Protein AF-A0A2E4FN16-F1 (afdb_monomer)

Sequence (102 aa):
MRAGLRLDVFVDDADGAPVTDLRRGNFVVDQGGTLGRIIDAELVEWSLRLVILLEDSDRFAGYLAHLRNGLPRFVDGLPEGSEVELVFFAAVGPASLSGLVT

Radius of gyration: 23.98 Å; Cα contacts (8 Å, |Δi|>4): 80; chains: 1; bounding box: 40×46×72 Å

Structure (mmCIF, N/CA/C/O backbone):
data_AF-A0A2E4FN16-F1
#
_entry.id   AF-A0A2E4FN16-F1
#
loop_
_atom_site.group_PDB
_atom_site.id
_atom_site.type_symbol
_atom_site.label_atom_id
_atom_site.label_alt_id
_atom_site.label_comp_id
_atom_site.label_asym_id
_atom_site.label_entity_id
_atom_site.label_seq_id
_atom_site.pdbx_PDB_ins_code
_atom_site.Cartn_x
_atom_site.Cartn_y
_atom_site.Cartn_z
_atom_site.occupancy
_atom_site.B_iso_or_equiv
_atom_site.auth_seq_id
_atom_site.auth_comp_id
_atom_site.auth_asym_id
_atom_site.auth_atom_id
_atom_site.pdbx_PDB_model_num
ATOM 1 N N . MET A 1 1 ? -20.201 19.523 15.897 1.00 48.56 1 MET A N 1
ATOM 2 C CA . MET A 1 1 ? -19.442 18.412 15.276 1.00 48.56 1 MET A CA 1
ATOM 3 C C . MET A 1 1 ? -18.437 17.904 16.297 1.00 48.56 1 MET A C 1
ATOM 5 O O . MET A 1 1 ? -17.759 18.732 16.889 1.00 48.56 1 MET A O 1
ATOM 9 N N . ARG A 1 2 ? -18.371 16.596 16.575 1.00 57.22 2 ARG A N 1
ATOM 10 C CA . ARG A 1 2 ? -17.248 16.026 17.341 1.00 57.22 2 ARG A CA 1
ATOM 11 C C . ARG A 1 2 ? -16.151 15.687 16.336 1.00 57.22 2 ARG A C 1
ATOM 13 O O . ARG A 1 2 ? -16.430 14.949 15.398 1.00 57.22 2 ARG A O 1
ATOM 20 N N . ALA A 1 3 ? -14.961 16.255 16.502 1.00 71.81 3 ALA A N 1
ATOM 21 C CA . ALA A 1 3 ? -13.807 15.868 15.702 1.00 71.81 3 ALA A CA 1
ATOM 22 C C . ALA A 1 3 ? -13.429 14.421 16.056 1.00 71.81 3 ALA A C 1
ATOM 24 O O . ALA A 1 3 ? -13.296 14.090 17.235 1.00 71.81 3 ALA A O 1
ATOM 25 N N . GLY A 1 4 ? -13.337 13.558 15.048 1.00 79.19 4 GLY A N 1
ATOM 26 C CA . GLY A 1 4 ? -12.768 12.219 15.170 1.00 79.19 4 GLY A CA 1
ATOM 27 C C . GLY A 1 4 ? -11.319 12.234 14.695 1.00 79.19 4 GLY A C 1
ATOM 28 O O . GLY A 1 4 ? -10.969 13.026 13.822 1.00 79.19 4 GLY A O 1
ATOM 29 N N . LEU A 1 5 ? -10.486 11.374 15.272 1.00 87.12 5 LEU A N 1
ATOM 30 C CA . LEU A 1 5 ? -9.137 11.109 14.782 1.00 87.12 5 LEU A CA 1
ATOM 31 C C . LEU A 1 5 ? -9.199 9.892 13.853 1.00 87.12 5 LEU A C 1
ATOM 33 O O . LEU A 1 5 ? -9.753 8.867 14.247 1.00 87.12 5 LEU A O 1
ATOM 37 N N . ARG A 1 6 ? -8.643 10.007 12.643 1.00 89.44 6 ARG A N 1
ATOM 38 C CA . ARG A 1 6 ? -8.381 8.862 11.762 1.00 89.44 6 ARG A CA 1
ATOM 39 C C . ARG A 1 6 ? -6.938 8.420 11.980 1.00 89.44 6 ARG A C 1
ATOM 41 O O . ARG A 1 6 ? -6.045 9.264 11.994 1.00 89.44 6 ARG A O 1
ATOM 48 N N . LEU A 1 7 ? -6.742 7.125 12.192 1.00 89.81 7 LEU A N 1
ATOM 49 C CA . LEU A 1 7 ? -5.436 6.495 12.340 1.00 89.81 7 LEU A CA 1
ATOM 50 C C . LEU A 1 7 ? -5.357 5.370 11.317 1.00 89.81 7 LEU A C 1
ATOM 52 O O . LEU A 1 7 ? -6.227 4.502 11.320 1.00 89.81 7 LEU A O 1
ATOM 56 N N . ASP A 1 8 ? -4.324 5.391 10.485 1.00 90.69 8 ASP A N 1
ATOM 57 C CA . ASP A 1 8 ? -4.011 4.287 9.585 1.00 90.69 8 ASP A CA 1
ATOM 58 C C . ASP A 1 8 ? -2.913 3.443 10.244 1.00 90.69 8 ASP A C 1
ATOM 60 O O . ASP A 1 8 ? -1.934 3.977 10.776 1.00 90.69 8 ASP A O 1
ATOM 64 N N . VAL A 1 9 ? -3.107 2.126 10.272 1.00 91.00 9 VAL A N 1
ATOM 65 C CA . VAL A 1 9 ? -2.221 1.178 10.955 1.00 91.00 9 VAL A CA 1
ATOM 66 C C . VAL A 1 9 ? -1.867 0.035 10.016 1.00 91.00 9 VAL A C 1
ATOM 68 O O . VAL A 1 9 ? -2.722 -0.461 9.289 1.00 91.00 9 VAL A O 1
ATOM 71 N N . PHE A 1 10 ? -0.607 -0.386 10.058 1.00 91.88 10 PHE A N 1
ATOM 72 C CA . PHE A 1 10 ? -0.103 -1.554 9.342 1.00 91.88 10 PHE A CA 1
ATOM 73 C C . PHE A 1 10 ? 0.260 -2.611 10.378 1.00 91.88 10 PHE A C 1
ATOM 75 O O . PHE A 1 10 ? 0.924 -2.297 11.370 1.00 91.88 10 PHE A O 1
ATOM 82 N N . VAL A 1 11 ? -0.224 -3.834 10.181 1.00 94.06 11 VAL A N 1
ATOM 83 C CA . VAL A 1 11 ? -0.001 -4.952 11.097 1.00 94.06 11 VAL A CA 1
ATOM 84 C C . VAL A 1 11 ? 0.431 -6.148 10.274 1.00 94.06 11 VAL A C 1
ATOM 86 O O . VAL A 1 11 ? -0.312 -6.583 9.397 1.00 94.06 11 VAL A O 1
ATOM 89 N N . ASP A 1 12 ? 1.604 -6.675 10.594 1.00 96.06 12 ASP A N 1
ATOM 90 C CA . ASP A 1 12 ? 2.139 -7.891 9.998 1.00 96.06 12 ASP A CA 1
ATOM 91 C C . ASP A 1 12 ? 2.056 -9.042 11.009 1.00 96.06 12 ASP A C 1
ATOM 93 O O . ASP A 1 12 ? 2.111 -8.830 12.228 1.00 96.06 12 ASP A O 1
ATOM 97 N N . ASP A 1 13 ? 1.898 -10.264 10.509 1.00 96.25 13 ASP A N 1
ATOM 98 C CA . ASP A 1 13 ? 1.972 -11.478 11.310 1.00 96.25 13 ASP A CA 1
ATOM 99 C C . ASP A 1 13 ? 3.428 -11.873 11.631 1.00 96.25 13 ASP A C 1
ATOM 101 O O . ASP A 1 13 ? 4.386 -11.151 11.344 1.00 96.25 13 ASP A O 1
AT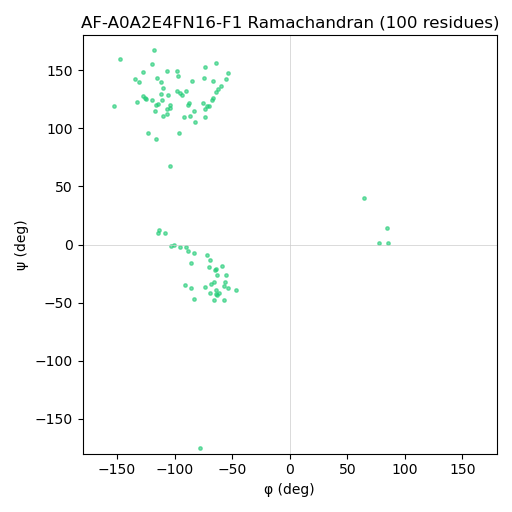OM 105 N N . ALA A 1 14 ? 3.607 -13.030 12.273 1.00 97.00 14 ALA A N 1
ATOM 106 C CA . ALA A 1 14 ? 4.927 -13.510 12.678 1.00 97.00 14 ALA A CA 1
ATOM 107 C C . ALA A 1 14 ? 5.865 -13.824 11.497 1.00 97.00 14 ALA A C 1
ATOM 109 O O . ALA A 1 14 ? 7.083 -13.817 11.682 1.00 97.00 14 ALA A O 1
ATOM 110 N N . ASP A 1 15 ? 5.313 -14.080 10.310 1.00 96.62 15 ASP A N 1
ATOM 111 C CA . ASP A 1 15 ? 6.054 -14.378 9.086 1.00 96.62 15 ASP A CA 1
ATOM 112 C C . ASP A 1 15 ? 6.260 -13.118 8.218 1.00 96.62 15 ASP A C 1
ATOM 114 O O . ASP A 1 15 ? 6.936 -13.169 7.187 1.00 96.62 15 ASP A O 1
ATOM 118 N N . GLY A 1 16 ? 5.724 -11.970 8.652 1.00 93.69 16 GLY A N 1
ATOM 119 C CA . GLY A 1 16 ? 5.801 -10.690 7.951 1.00 93.69 16 GLY A CA 1
ATOM 120 C C . GLY A 1 16 ? 4.721 -10.500 6.885 1.00 93.69 16 GLY A C 1
ATOM 121 O O . GLY A 1 16 ? 4.861 -9.615 6.041 1.00 93.69 16 GLY A O 1
ATOM 122 N N . ALA A 1 17 ? 3.671 -11.327 6.878 1.00 94.31 17 ALA A N 1
ATOM 123 C CA . ALA A 1 17 ? 2.541 -11.146 5.978 1.00 94.31 17 ALA A CA 1
ATOM 124 C C . ALA A 1 17 ? 1.525 -10.147 6.571 1.00 94.31 17 ALA A C 1
ATOM 126 O O . ALA A 1 17 ? 1.247 -10.206 7.771 1.00 94.31 17 ALA A O 1
ATOM 127 N N . PRO A 1 18 ? 0.924 -9.255 5.760 1.00 91.81 18 PRO A N 1
ATOM 128 C CA . PRO A 1 18 ? -0.072 -8.309 6.254 1.00 91.81 18 PRO A CA 1
ATOM 129 C C . PRO A 1 18 ? -1.312 -9.010 6.820 1.00 91.81 18 PRO A C 1
ATOM 131 O O . PRO A 1 18 ? -1.899 -9.879 6.172 1.00 91.81 18 PRO A O 1
ATOM 134 N N . VAL A 1 19 ? -1.768 -8.578 7.996 1.00 94.19 19 VAL A N 1
ATOM 135 C CA . VAL A 1 19 ? -3.016 -9.048 8.611 1.00 94.19 19 VAL A CA 1
ATOM 136 C C . VAL A 1 19 ? -4.185 -8.216 8.085 1.00 94.19 19 VAL A C 1
ATOM 138 O O . VAL A 1 19 ? -4.324 -7.038 8.413 1.00 94.19 19 VAL A O 1
ATOM 141 N N . THR A 1 20 ? -5.055 -8.827 7.279 1.00 92.56 20 THR A N 1
ATOM 142 C CA . THR A 1 20 ? -6.115 -8.114 6.539 1.00 92.56 20 THR A CA 1
ATOM 143 C C . THR A 1 20 ? -7.518 -8.255 7.134 1.00 92.56 20 THR A C 1
ATOM 145 O O . THR A 1 20 ? -8.470 -7.697 6.594 1.00 92.56 20 THR A O 1
ATOM 148 N N . ASP A 1 21 ? -7.688 -9.001 8.227 1.00 93.56 21 ASP A N 1
ATOM 149 C CA . ASP A 1 21 ? -8.997 -9.339 8.805 1.00 93.56 21 ASP A CA 1
ATOM 150 C C . ASP A 1 21 ? -9.257 -8.709 10.186 1.00 93.56 21 ASP A C 1
ATOM 152 O O . ASP A 1 21 ? -10.227 -9.066 10.868 1.00 93.56 21 ASP A O 1
ATOM 156 N N . LEU A 1 22 ? -8.423 -7.740 10.588 1.00 93.62 22 LEU A N 1
ATOM 157 C CA . LEU A 1 22 ? -8.589 -6.995 11.833 1.00 93.62 22 LEU A CA 1
ATOM 158 C C . LEU A 1 22 ? -9.927 -6.256 11.864 1.00 93.62 22 LEU A C 1
ATOM 160 O O . LEU A 1 22 ? -10.352 -5.599 10.918 1.00 93.62 22 LEU A O 1
ATOM 164 N N . ARG A 1 23 ? -10.584 -6.333 13.017 1.00 92.19 23 ARG A N 1
ATOM 165 C CA . ARG A 1 23 ? -11.868 -5.696 13.301 1.00 92.19 23 ARG A CA 1
ATOM 166 C C . ARG A 1 23 ? -11.707 -4.703 14.436 1.00 92.19 23 ARG A C 1
ATOM 168 O O . ARG A 1 23 ? -10.755 -4.748 15.209 1.00 92.19 23 ARG A O 1
ATOM 175 N N . ARG A 1 24 ? -12.723 -3.866 14.640 1.00 92.88 24 ARG A N 1
ATOM 176 C CA . ARG A 1 24 ? -12.768 -2.878 15.732 1.00 92.88 24 ARG A CA 1
ATOM 177 C C . ARG A 1 24 ? -12.364 -3.435 17.105 1.00 92.88 24 ARG A C 1
ATOM 179 O O . ARG A 1 24 ? -11.715 -2.742 17.877 1.00 92.88 24 ARG A O 1
ATOM 186 N N . GLY A 1 25 ? -12.771 -4.667 17.422 1.00 92.75 25 GLY A N 1
ATOM 187 C CA . GLY A 1 25 ? -12.478 -5.315 18.707 1.00 92.75 25 GLY A CA 1
ATOM 188 C C . GLY A 1 25 ? -11.008 -5.692 18.917 1.00 92.75 25 GLY A C 1
ATOM 189 O O . GLY A 1 25 ? -10.624 -5.983 20.043 1.00 92.75 25 GLY A O 1
ATOM 190 N N . ASN A 1 26 ? -10.193 -5.672 17.861 1.00 94.75 26 ASN A N 1
ATOM 191 C CA . ASN A 1 26 ? -8.761 -5.954 17.924 1.00 94.75 26 ASN A CA 1
ATOM 192 C C . ASN A 1 26 ? -7.929 -4.731 18.335 1.00 94.75 26 ASN A C 1
ATOM 194 O O . ASN A 1 26 ? -6.731 -4.863 18.565 1.00 94.75 26 ASN A O 1
ATOM 198 N N . PHE A 1 27 ? -8.550 -3.555 18.443 1.00 93.69 27 PHE A N 1
ATOM 199 C CA . PHE A 1 27 ? -7.863 -2.302 18.720 1.00 93.69 27 PHE A CA 1
ATOM 200 C C . PHE A 1 27 ? -8.276 -1.721 20.073 1.00 93.69 27 PHE A C 1
ATOM 202 O O . PHE A 1 27 ? -9.444 -1.746 20.467 1.00 93.69 27 PHE A O 1
ATOM 209 N N . VAL A 1 28 ? -7.304 -1.120 20.758 1.00 94.75 28 VAL A N 1
ATOM 210 C CA . VAL A 1 28 ? -7.510 -0.283 21.941 1.00 94.75 28 VAL A CA 1
ATOM 211 C C . VAL A 1 28 ? -6.797 1.036 21.687 1.00 94.75 28 VAL A C 1
ATOM 213 O O . VAL A 1 28 ? -5.620 1.049 21.338 1.00 94.75 28 VAL A O 1
ATOM 216 N N . VAL A 1 29 ? -7.511 2.148 21.853 1.00 92.31 29 VAL A N 1
ATOM 217 C CA . VAL A 1 29 ? -6.924 3.489 21.778 1.00 92.31 29 VAL A CA 1
ATOM 218 C C . VAL A 1 29 ? -6.850 4.035 23.193 1.00 92.31 29 VAL A C 1
ATOM 220 O O . VAL A 1 29 ? -7.884 4.234 23.822 1.00 92.31 29 VAL A O 1
ATOM 223 N N . ASP A 1 30 ? -5.642 4.287 23.682 1.00 94.31 30 ASP A N 1
ATOM 224 C CA . ASP A 1 30 ? -5.401 4.980 24.945 1.00 94.31 30 ASP A CA 1
ATOM 225 C C . ASP A 1 30 ? -4.789 6.355 24.649 1.00 94.31 30 ASP A C 1
ATOM 227 O O . ASP A 1 30 ? -3.775 6.469 23.959 1.00 94.31 30 ASP A O 1
ATOM 231 N N . GLN A 1 31 ? -5.434 7.408 25.149 1.00 88.94 31 GLN A N 1
ATOM 232 C CA . GLN A 1 31 ? -4.938 8.776 25.094 1.00 88.94 31 GLN A CA 1
ATOM 233 C C . GLN A 1 31 ? -4.694 9.281 26.516 1.00 88.94 31 GLN A C 1
ATOM 235 O O . GLN A 1 31 ? -5.586 9.840 27.157 1.00 88.94 31 GLN A O 1
ATOM 240 N N . GLY A 1 32 ? -3.474 9.080 27.018 1.00 92.88 32 GLY A N 1
ATOM 241 C CA . GLY A 1 32 ? -3.055 9.589 28.326 1.00 92.88 32 GLY A CA 1
ATOM 242 C C . GLY A 1 32 ? -3.823 8.977 29.504 1.00 92.88 32 GLY A C 1
ATOM 243 O O . GLY A 1 32 ? -4.199 9.694 30.427 1.00 92.88 32 GLY A O 1
ATOM 244 N N . GLY A 1 33 ? -4.097 7.673 29.457 1.00 94.19 33 GLY A N 1
ATOM 245 C CA . GLY A 1 33 ? -4.873 6.928 30.450 1.00 94.19 33 GLY A CA 1
ATOM 246 C C . GLY A 1 33 ? -6.386 6.971 30.220 1.00 94.19 33 GLY A C 1
ATOM 247 O O . GLY A 1 33 ? -7.144 6.405 31.007 1.00 94.19 33 GLY A O 1
ATOM 248 N N . THR A 1 34 ? -6.851 7.641 29.161 1.00 92.75 34 THR A N 1
ATOM 249 C CA . THR A 1 34 ? -8.269 7.680 28.785 1.00 92.75 34 THR A CA 1
ATOM 250 C C . THR A 1 34 ? -8.512 6.777 27.586 1.00 92.75 34 THR A C 1
ATOM 252 O O . THR A 1 34 ? -8.009 7.033 26.492 1.00 92.75 34 THR A O 1
ATOM 255 N N . LEU A 1 35 ? -9.342 5.748 27.771 1.00 93.25 35 LEU A N 1
ATOM 256 C CA . LEU A 1 35 ? -9.729 4.857 26.681 1.00 93.25 35 LEU A CA 1
ATOM 257 C C . LEU A 1 35 ? -10.644 5.575 25.684 1.00 93.25 35 LEU A C 1
ATOM 259 O O . LEU A 1 35 ? -11.749 6.021 26.007 1.00 93.25 35 LEU A O 1
ATOM 263 N N . GLY A 1 36 ? -10.172 5.662 24.446 1.00 89.62 36 GLY A N 1
ATOM 264 C CA . GLY A 1 36 ? -10.905 6.182 23.310 1.00 89.62 36 GLY A CA 1
ATOM 265 C C . GLY A 1 36 ? -11.963 5.198 22.819 1.00 89.62 36 GLY A C 1
ATOM 266 O O . GLY A 1 36 ? -11.765 3.983 22.777 1.00 89.62 36 GLY A O 1
ATOM 267 N N . ARG A 1 37 ? -13.107 5.735 22.387 1.00 90.94 37 ARG A N 1
ATOM 268 C CA . ARG A 1 37 ? -14.127 4.945 21.694 1.00 90.94 37 ARG A CA 1
ATOM 269 C C . ARG A 1 37 ? -13.764 4.830 20.220 1.00 90.94 37 ARG A C 1
ATOM 271 O O . ARG A 1 37 ? -13.847 5.819 19.495 1.00 90.94 37 ARG A O 1
ATOM 278 N N . ILE A 1 38 ? -13.477 3.615 19.772 1.00 93.38 38 ILE A N 1
ATOM 279 C CA 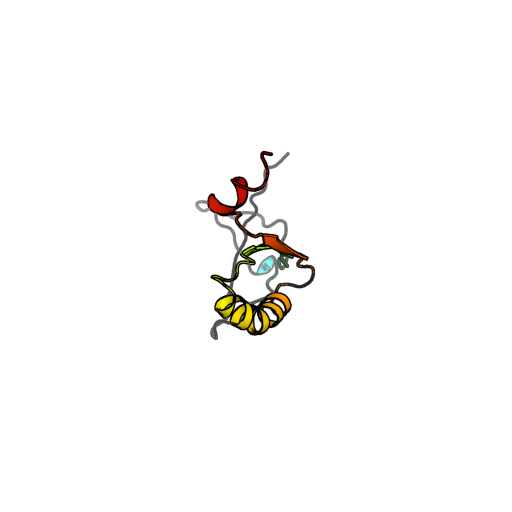. ILE A 1 38 ? -13.309 3.322 18.349 1.00 93.38 38 ILE A CA 1
ATOM 280 C C . ILE A 1 38 ? -14.689 3.296 17.700 1.00 93.38 38 ILE A C 1
ATOM 282 O O . ILE A 1 38 ? -15.581 2.571 18.146 1.00 93.38 38 ILE A O 1
ATOM 286 N N . ILE A 1 39 ? -14.889 4.150 16.701 1.00 91.94 39 ILE A N 1
ATOM 287 C CA . ILE A 1 39 ? -16.170 4.262 16.000 1.00 91.94 39 ILE A CA 1
ATOM 288 C C . ILE A 1 39 ? -16.248 3.192 14.918 1.00 91.94 39 ILE A C 1
ATOM 290 O O . ILE A 1 39 ? -17.237 2.463 14.882 1.00 91.94 39 ILE A O 1
ATOM 294 N N . ASP A 1 40 ? -15.180 3.058 14.136 1.00 89.00 40 ASP A N 1
ATOM 295 C CA . ASP A 1 40 ? -15.091 2.160 12.992 1.00 89.00 40 ASP A CA 1
ATOM 296 C C . ASP A 1 40 ? -13.660 1.632 12.807 1.00 89.00 40 ASP A C 1
ATOM 298 O O . ASP A 1 40 ? -12.715 2.218 13.343 1.00 89.00 40 ASP A O 1
ATOM 302 N N . ALA A 1 41 ? -13.529 0.516 12.094 1.00 92.31 41 ALA A N 1
ATOM 303 C CA . ALA A 1 41 ? -12.267 -0.050 11.636 1.00 92.31 41 ALA A CA 1
ATOM 304 C C . ALA A 1 41 ? -12.533 -0.856 10.360 1.00 92.31 41 ALA A C 1
ATOM 306 O O . ALA A 1 41 ? -13.283 -1.835 10.394 1.00 92.31 41 ALA A O 1
ATOM 307 N N . GLU A 1 42 ? -11.902 -0.445 9.268 1.00 90.12 42 GLU A N 1
ATOM 308 C CA . GLU A 1 42 ? -12.042 -1.043 7.943 1.00 90.12 42 GLU A CA 1
ATOM 309 C C . GLU A 1 42 ? -10.663 -1.392 7.380 1.00 90.12 42 GLU A C 1
ATOM 311 O O . GLU A 1 42 ? -9.678 -0.705 7.668 1.00 90.12 42 GLU A O 1
ATOM 316 N N . LEU A 1 43 ? -10.596 -2.457 6.577 1.00 89.81 43 LEU A N 1
ATOM 317 C CA . LEU A 1 43 ? -9.430 -2.691 5.737 1.00 89.81 43 LEU A CA 1
ATOM 318 C C . LEU A 1 43 ? -9.397 -1.583 4.689 1.00 89.81 43 LEU A C 1
ATOM 320 O O . LEU A 1 43 ? -10.371 -1.376 3.965 1.00 89.81 43 LEU A O 1
ATOM 324 N N . VAL A 1 44 ? -8.283 -0.865 4.630 1.00 83.50 44 VAL A N 1
ATOM 325 C CA . VAL A 1 44 ? -8.136 0.220 3.672 1.00 83.50 44 VAL A CA 1
ATOM 326 C C . VAL A 1 44 ? -7.491 -0.321 2.404 1.00 83.50 44 VAL A C 1
ATOM 328 O O . VAL A 1 44 ? -6.307 -0.647 2.382 1.00 83.50 44 VAL A O 1
ATOM 331 N N . GLU A 1 45 ? -8.277 -0.386 1.336 1.00 76.06 45 GLU A N 1
ATOM 332 C CA . GLU A 1 45 ? -7.798 -0.693 -0.008 1.00 76.06 45 GLU A CA 1
ATOM 333 C C . GLU A 1 45 ? -7.579 0.627 -0.755 1.00 76.06 45 GLU A C 1
ATOM 335 O O . GLU A 1 45 ? -8.513 1.246 -1.268 1.00 76.06 45 GLU A O 1
ATOM 340 N N . TRP A 1 46 ? -6.340 1.124 -0.761 1.00 75.81 46 TRP A N 1
ATOM 341 C CA . TRP A 1 46 ? -6.012 2.341 -1.504 1.00 75.81 46 TRP A CA 1
ATOM 342 C C . TRP A 1 46 ? -5.755 2.025 -2.975 1.00 75.81 46 TRP A C 1
ATOM 344 O O . TRP A 1 46 ? -4.671 1.573 -3.336 1.00 75.81 46 TRP A O 1
ATOM 354 N N . SER A 1 47 ? -6.707 2.368 -3.840 1.00 81.31 47 SER A N 1
ATOM 355 C CA . SER A 1 47 ? -6.412 2.579 -5.257 1.00 81.31 47 SER A CA 1
ATOM 356 C C . SER A 1 47 ? -5.464 3.772 -5.408 1.00 81.31 47 SER A C 1
ATOM 358 O O . SER A 1 47 ? -5.717 4.847 -4.852 1.00 81.31 47 SER A O 1
ATOM 360 N N . LEU A 1 48 ? -4.392 3.616 -6.178 1.00 87.44 48 LEU A N 1
ATOM 361 C CA . LEU A 1 48 ? -3.433 4.685 -6.434 1.00 87.44 48 LEU A CA 1
ATOM 362 C C . LEU A 1 48 ? -3.738 5.377 -7.764 1.00 87.44 48 LEU A C 1
ATOM 364 O O . LEU A 1 48 ? -4.106 4.724 -8.731 1.00 87.44 48 LEU A O 1
ATOM 368 N N . ARG A 1 49 ? -3.515 6.692 -7.850 1.00 91.94 49 ARG A N 1
ATOM 369 C CA . ARG A 1 49 ? -3.468 7.413 -9.131 1.00 91.94 49 ARG A CA 1
ATOM 370 C C . ARG A 1 49 ? -2.032 7.846 -9.399 1.00 91.94 49 ARG A C 1
ATOM 372 O O . ARG A 1 49 ? -1.511 8.707 -8.692 1.00 91.94 49 ARG A O 1
ATOM 379 N N . LEU A 1 50 ? -1.390 7.234 -10.390 1.00 93.69 50 LEU A N 1
ATOM 380 C CA . LEU A 1 50 ? 0.008 7.477 -10.740 1.00 93.69 50 LEU A CA 1
ATOM 381 C C . LEU A 1 50 ? 0.123 8.166 -12.097 1.00 93.69 50 LEU A C 1
ATOM 383 O O . LEU A 1 50 ? -0.541 7.785 -13.056 1.00 93.69 50 LEU A O 1
ATOM 387 N N . VAL A 1 51 ? 1.049 9.119 -12.192 1.00 95.19 51 VAL A N 1
ATOM 388 C CA . VAL A 1 51 ? 1.518 9.672 -13.466 1.00 95.19 51 VAL A CA 1
ATOM 389 C C . VAL A 1 51 ? 2.995 9.328 -13.603 1.00 95.19 51 VAL A C 1
ATOM 391 O O . VAL A 1 51 ? 3.806 9.720 -12.763 1.00 95.19 51 VAL A O 1
ATOM 394 N N . ILE A 1 52 ? 3.349 8.585 -14.649 1.00 89.94 52 ILE A N 1
ATOM 395 C CA . ILE A 1 52 ? 4.723 8.177 -14.938 1.00 89.94 52 ILE A CA 1
ATOM 396 C C . ILE A 1 52 ? 5.216 8.998 -16.125 1.00 89.94 52 ILE A C 1
ATOM 398 O O . ILE A 1 52 ? 4.741 8.846 -17.250 1.00 89.94 52 ILE A O 1
ATOM 402 N N . LEU A 1 53 ? 6.185 9.870 -15.855 1.00 89.06 53 LEU A N 1
ATOM 403 C CA . LEU A 1 53 ? 6.840 10.692 -16.865 1.00 89.06 53 LEU A CA 1
ATOM 404 C C . LEU A 1 53 ? 8.036 9.926 -17.436 1.00 89.06 53 LEU A C 1
ATOM 406 O O . LEU A 1 53 ? 8.967 9.589 -16.704 1.00 89.06 53 LEU A O 1
ATOM 410 N N . LEU A 1 54 ? 8.021 9.673 -18.740 1.00 86.38 54 LEU A N 1
ATOM 411 C CA . LEU A 1 54 ? 9.070 8.959 -19.457 1.00 86.38 54 LEU A CA 1
ATOM 412 C C . LEU A 1 54 ? 9.763 9.896 -20.443 1.00 86.38 54 LEU A C 1
ATOM 414 O O . LEU A 1 54 ? 9.123 10.441 -21.341 1.00 86.38 54 LEU A O 1
ATOM 418 N N . GLU A 1 55 ? 11.076 10.064 -20.286 1.00 84.06 55 GLU A N 1
ATOM 419 C CA . GLU A 1 55 ? 11.871 10.783 -21.278 1.00 84.06 55 GLU A CA 1
ATOM 420 C C . GLU A 1 55 ? 12.050 9.903 -22.523 1.00 84.06 55 GLU A C 1
ATOM 422 O O . GLU A 1 55 ? 12.668 8.839 -22.459 1.00 84.06 55 GLU A O 1
ATOM 427 N N . ASP A 1 56 ? 11.522 10.361 -23.654 1.00 81.19 56 ASP A N 1
ATOM 428 C CA . ASP A 1 56 ? 11.605 9.707 -24.959 1.00 81.19 56 ASP A CA 1
ATOM 429 C C . ASP A 1 56 ? 12.629 10.424 -25.843 1.00 81.19 56 ASP A 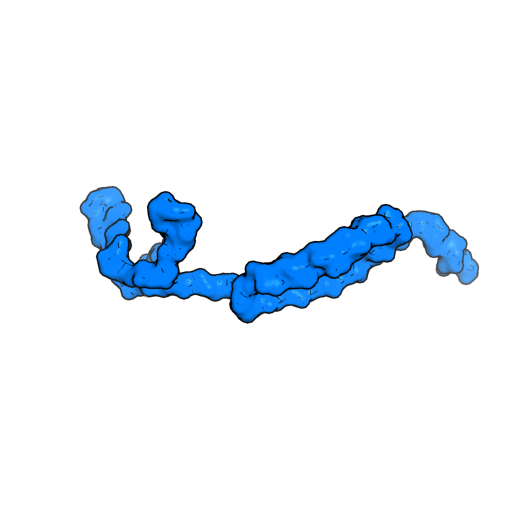C 1
ATOM 431 O O . ASP A 1 56 ? 12.305 11.129 -26.799 1.00 81.19 56 ASP A O 1
ATOM 435 N N . SER A 1 57 ? 13.898 10.317 -25.455 1.00 81.81 57 SER A N 1
ATOM 436 C CA . SER A 1 57 ? 15.023 10.804 -26.251 1.00 81.81 57 SER A CA 1
ATOM 437 C C . SER A 1 57 ? 15.964 9.656 -26.602 1.00 81.81 57 SER A C 1
ATOM 439 O O . SER A 1 57 ? 16.078 8.675 -25.862 1.00 81.81 57 SER A O 1
ATOM 441 N N . ASP A 1 58 ? 16.716 9.795 -27.698 1.00 81.81 58 ASP A N 1
ATOM 442 C CA . ASP A 1 58 ? 17.712 8.795 -28.119 1.00 81.81 58 ASP A CA 1
ATOM 443 C C . ASP A 1 58 ? 18.743 8.486 -27.017 1.00 81.81 58 ASP A C 1
ATOM 445 O O . ASP A 1 58 ? 19.284 7.381 -26.941 1.00 81.81 58 ASP A O 1
ATOM 449 N N . ARG A 1 59 ? 18.980 9.442 -26.105 1.00 77.12 59 ARG A N 1
ATOM 450 C CA . ARG A 1 59 ? 19.860 9.286 -24.937 1.00 77.12 59 ARG A CA 1
ATOM 451 C C . ARG A 1 59 ? 19.361 8.210 -23.966 1.00 77.12 59 ARG A C 1
ATOM 453 O O . ARG A 1 59 ? 20.173 7.605 -23.268 1.00 77.12 59 ARG A O 1
ATOM 460 N N . PHE A 1 60 ? 18.056 7.953 -23.942 1.00 77.75 60 PHE A N 1
ATOM 461 C CA . PHE A 1 60 ? 17.395 6.992 -23.061 1.00 77.75 60 PHE A CA 1
ATOM 462 C C . PHE A 1 60 ? 16.896 5.734 -23.788 1.00 77.75 60 PHE A C 1
ATOM 464 O O . PHE A 1 60 ? 16.252 4.888 -23.167 1.00 77.75 60 PHE A O 1
ATOM 471 N N . ALA A 1 61 ? 17.265 5.525 -25.058 1.00 77.38 61 ALA A N 1
ATOM 472 C CA . ALA A 1 61 ? 16.856 4.348 -25.833 1.00 77.38 61 ALA A CA 1
ATOM 473 C C . ALA A 1 61 ? 17.187 3.008 -25.136 1.00 77.38 61 ALA A C 1
ATOM 475 O O . ALA A 1 61 ? 16.385 2.074 -25.157 1.00 77.38 61 ALA A O 1
ATOM 476 N N . GLY A 1 62 ? 18.336 2.921 -24.451 1.00 78.62 62 GLY A N 1
ATOM 477 C CA . GLY A 1 62 ? 18.700 1.745 -23.649 1.00 78.62 62 GLY A CA 1
ATOM 478 C C . GLY A 1 62 ? 17.830 1.557 -22.398 1.00 78.62 62 GLY A C 1
ATOM 479 O O . GLY A 1 62 ? 17.506 0.431 -22.028 1.00 78.62 62 GLY A O 1
ATOM 480 N N . TYR A 1 63 ? 17.389 2.651 -21.775 1.00 78.00 63 TYR A N 1
ATOM 481 C CA . TYR A 1 63 ? 16.531 2.632 -20.588 1.00 78.00 63 TYR A CA 1
ATOM 482 C C . TYR A 1 63 ? 15.090 2.224 -20.926 1.00 78.00 63 TYR A C 1
ATOM 484 O O . TYR A 1 63 ? 14.470 1.450 -20.194 1.00 78.00 63 TYR A O 1
ATOM 492 N N . LEU A 1 64 ? 14.588 2.648 -22.090 1.00 78.56 64 LEU A N 1
ATOM 493 C CA . LEU A 1 64 ? 13.283 2.242 -22.621 1.00 78.56 64 LEU A CA 1
ATOM 494 C C . LEU A 1 64 ? 13.152 0.719 -22.764 1.00 78.56 64 LEU A C 1
ATOM 496 O O . LEU A 1 64 ? 12.081 0.169 -22.503 1.00 78.56 64 LEU A O 1
ATOM 500 N N . ALA A 1 65 ? 14.230 0.013 -23.119 1.00 80.00 65 ALA A N 1
ATOM 501 C CA . ALA A 1 65 ? 14.218 -1.448 -23.189 1.00 80.00 65 ALA A CA 1
ATOM 502 C C . ALA A 1 65 ? 13.988 -2.097 -21.810 1.00 80.00 65 ALA A C 1
ATOM 504 O O . ALA A 1 65 ? 13.237 -3.065 -21.700 1.00 80.00 65 ALA A O 1
ATOM 505 N N . HIS A 1 66 ? 14.578 -1.541 -20.747 1.00 83.81 66 HIS A N 1
ATOM 506 C CA . HIS A 1 66 ? 14.350 -2.007 -19.377 1.00 83.81 66 HIS A CA 1
ATOM 507 C C . HIS A 1 66 ? 12.932 -1.689 -18.893 1.00 83.81 66 HIS A C 1
ATOM 509 O O . HIS A 1 66 ? 12.282 -2.551 -18.300 1.00 83.81 66 HIS A O 1
ATOM 515 N N . LEU A 1 67 ? 12.422 -0.493 -19.203 1.00 84.25 67 LEU A N 1
ATOM 516 C CA . LEU A 1 67 ? 11.051 -0.103 -18.875 1.00 84.25 67 LEU A CA 1
ATOM 517 C C . LEU A 1 67 ? 10.015 -1.002 -19.552 1.00 84.25 67 LEU A C 1
ATOM 519 O O . LEU A 1 67 ? 9.078 -1.426 -18.890 1.00 84.25 67 LEU A O 1
ATOM 523 N N . ARG A 1 68 ? 10.201 -1.375 -20.826 1.00 83.81 68 ARG A N 1
ATOM 524 C CA . ARG A 1 68 ? 9.294 -2.308 -21.527 1.00 83.81 68 ARG A CA 1
ATOM 525 C C . ARG A 1 68 ? 9.146 -3.651 -20.810 1.00 83.81 68 ARG A C 1
ATOM 527 O O . ARG A 1 68 ? 8.074 -4.241 -20.854 1.00 83.81 68 ARG A O 1
ATOM 534 N N . ASN A 1 69 ? 10.200 -4.106 -20.134 1.00 85.00 69 ASN A N 1
ATOM 535 C CA . ASN A 1 69 ? 10.187 -5.365 -19.395 1.00 85.00 69 ASN A CA 1
ATOM 536 C C . ASN A 1 69 ? 9.636 -5.209 -17.967 1.00 85.00 69 ASN A C 1
ATOM 538 O O . ASN A 1 69 ? 8.975 -6.114 -17.465 1.00 85.00 69 ASN A O 1
ATOM 542 N N . GLY A 1 70 ? 9.934 -4.092 -17.296 1.00 87.69 70 GLY A N 1
ATOM 543 C CA . GLY A 1 70 ? 9.589 -3.884 -15.885 1.00 87.69 70 GLY A CA 1
ATOM 544 C C . GLY A 1 70 ? 8.230 -3.226 -15.652 1.00 87.69 70 GLY A C 1
ATOM 545 O O . GLY A 1 70 ? 7.544 -3.566 -14.692 1.00 87.69 70 GLY A O 1
ATOM 546 N N . LEU A 1 71 ? 7.829 -2.308 -16.531 1.00 89.38 71 LEU A N 1
ATOM 547 C CA . LEU A 1 71 ? 6.633 -1.489 -16.361 1.00 89.38 71 LEU A CA 1
ATOM 548 C C . LEU A 1 71 ? 5.337 -2.313 -16.335 1.00 89.38 7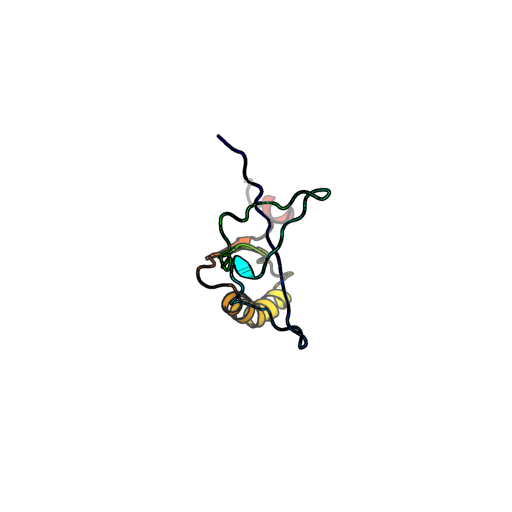1 LEU A C 1
ATOM 550 O O . LEU A 1 71 ? 4.540 -2.053 -15.439 1.00 89.38 71 LEU A O 1
ATOM 554 N N . PRO A 1 72 ? 5.122 -3.327 -17.202 1.00 90.56 72 PRO A N 1
ATOM 555 C CA . PRO A 1 72 ? 3.923 -4.158 -17.103 1.00 90.56 72 PRO A CA 1
ATOM 556 C C . PRO A 1 72 ? 3.803 -4.824 -15.730 1.00 90.56 72 PRO A C 1
ATOM 558 O O . PRO A 1 72 ? 2.793 -4.679 -15.060 1.00 90.56 72 PRO A O 1
ATOM 561 N N . ARG A 1 73 ? 4.891 -5.435 -15.243 1.00 91.12 73 ARG A N 1
ATOM 562 C CA . ARG A 1 73 ? 4.906 -6.117 -13.942 1.00 91.12 73 ARG A CA 1
ATOM 563 C C . ARG A 1 73 ? 4.722 -5.162 -12.762 1.00 91.12 73 ARG A C 1
ATOM 565 O O . ARG A 1 73 ? 4.175 -5.558 -11.740 1.00 91.12 73 ARG A O 1
ATOM 572 N N . PHE A 1 74 ? 5.210 -3.930 -12.885 1.00 90.94 74 PHE A N 1
ATOM 573 C CA . PHE A 1 74 ? 4.967 -2.882 -11.899 1.00 90.94 74 PHE A CA 1
ATOM 574 C C . PHE A 1 74 ? 3.486 -2.494 -11.858 1.00 90.94 74 PHE A C 1
ATOM 576 O O . PHE A 1 74 ? 2.913 -2.449 -10.776 1.00 90.94 74 PHE A O 1
ATOM 583 N N . VAL A 1 75 ? 2.869 -2.260 -13.023 1.00 91.06 75 VAL A N 1
ATOM 584 C CA . VAL A 1 75 ? 1.445 -1.903 -13.134 1.00 91.06 75 VAL A CA 1
ATOM 585 C C . VAL A 1 75 ? 0.551 -3.047 -12.648 1.00 91.06 75 VAL A C 1
ATOM 587 O O . VAL A 1 75 ? -0.370 -2.797 -11.879 1.00 91.06 75 VAL A O 1
ATOM 590 N N . ASP A 1 76 ? 0.873 -4.293 -13.003 1.00 90.25 76 ASP A N 1
ATOM 591 C CA . ASP A 1 76 ? 0.156 -5.495 -12.553 1.00 90.25 76 ASP A CA 1
ATOM 592 C C . ASP A 1 76 ? 0.253 -5.720 -11.033 1.00 90.25 76 ASP A C 1
ATOM 594 O O . ASP A 1 76 ? -0.550 -6.452 -10.459 1.00 90.25 76 ASP A O 1
ATOM 598 N N . GLY A 1 77 ? 1.254 -5.126 -10.378 1.00 89.94 77 GLY A N 1
ATOM 599 C CA . GLY A 1 77 ? 1.444 -5.197 -8.930 1.00 89.94 77 GLY A CA 1
ATOM 600 C C . GLY A 1 77 ? 0.742 -4.086 -8.148 1.00 89.94 77 GLY A C 1
ATOM 601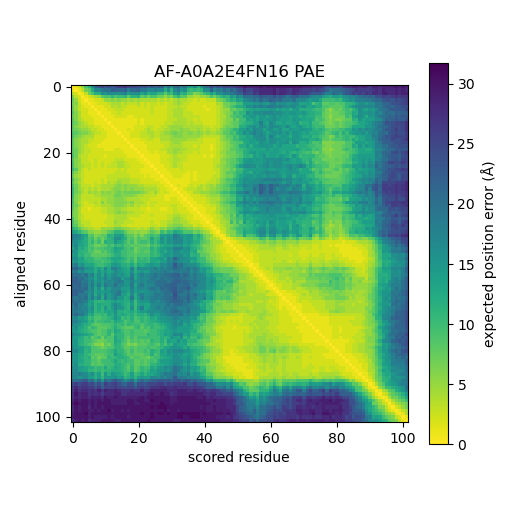 O O . GLY A 1 77 ? 0.847 -4.065 -6.922 1.00 89.94 77 GLY A O 1
ATOM 602 N N . LEU A 1 78 ? 0.079 -3.141 -8.821 1.00 90.31 78 LEU A N 1
ATOM 603 C CA . LEU A 1 78 ? -0.639 -2.066 -8.142 1.00 90.31 78 LEU A CA 1
ATOM 604 C C . LEU A 1 78 ? -1.934 -2.586 -7.498 1.00 90.31 78 LEU A C 1
ATOM 606 O O . LEU A 1 78 ? -2.529 -3.541 -8.000 1.00 90.31 78 LEU A O 1
ATOM 610 N N . PRO A 1 79 ? -2.408 -1.941 -6.414 1.00 88.44 79 PRO A N 1
ATOM 611 C CA 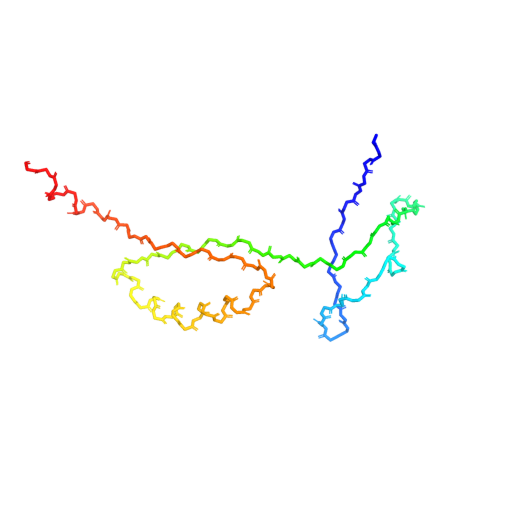. PRO A 1 79 ? -3.706 -2.256 -5.828 1.00 88.44 79 PRO A CA 1
ATOM 612 C C . PRO A 1 79 ? -4.838 -2.185 -6.858 1.00 88.44 79 PRO A C 1
ATOM 614 O O . PRO A 1 79 ? -4.804 -1.345 -7.766 1.00 88.44 79 PRO A O 1
ATOM 617 N N . GLU A 1 80 ? -5.861 -3.024 -6.697 1.00 85.94 80 GLU A N 1
ATOM 618 C CA . GLU A 1 80 ? -7.035 -3.010 -7.571 1.00 85.94 80 GLU A CA 1
ATOM 619 C C . GLU A 1 80 ? -7.680 -1.612 -7.610 1.00 85.94 80 GLU A C 1
ATOM 621 O O . GLU A 1 80 ? -7.686 -0.868 -6.628 1.00 85.94 80 GLU A O 1
ATOM 626 N N . GLY A 1 81 ? -8.165 -1.213 -8.788 1.00 87.31 81 GLY A N 1
ATOM 627 C CA . GLY A 1 81 ? -8.723 0.123 -9.012 1.00 87.31 81 GLY A CA 1
ATOM 628 C C . GLY A 1 81 ? -7.685 1.239 -9.173 1.00 87.31 81 GLY A C 1
ATOM 629 O O . GLY A 1 81 ? -8.077 2.390 -9.352 1.00 87.31 81 GLY A O 1
ATOM 630 N N . SER A 1 82 ? -6.381 0.935 -9.133 1.00 92.88 82 SER A N 1
ATOM 631 C CA . SER A 1 82 ? -5.344 1.931 -9.419 1.00 92.88 82 SER A CA 1
ATOM 632 C C . SER A 1 82 ? -5.377 2.394 -10.880 1.00 92.88 82 SER A C 1
ATOM 634 O O . SER A 1 82 ? -5.545 1.603 -11.806 1.00 92.88 82 SER A O 1
ATOM 636 N N . GLU A 1 83 ? -5.157 3.686 -11.088 1.00 93.19 83 GLU A N 1
ATOM 637 C CA . GLU A 1 83 ? -5.092 4.334 -12.394 1.00 93.19 83 GLU A CA 1
ATOM 638 C C . GLU A 1 83 ? -3.654 4.774 -12.685 1.00 93.19 83 GLU A C 1
ATOM 640 O O . GLU A 1 83 ? -2.994 5.384 -11.839 1.00 93.19 83 GLU A O 1
ATOM 645 N N . VAL A 1 84 ? -3.174 4.500 -13.898 1.00 93.81 84 VAL A N 1
ATOM 646 C CA . VAL A 1 84 ? -1.830 4.885 -14.344 1.00 93.81 84 VAL A CA 1
ATOM 647 C C . VAL A 1 84 ? -1.924 5.676 -15.639 1.00 93.81 84 VAL A C 1
ATOM 649 O O . VAL A 1 84 ? -2.473 5.202 -16.631 1.00 93.81 84 VAL A O 1
ATOM 652 N N . GLU A 1 85 ? -1.329 6.863 -15.640 1.00 94.88 85 GLU A N 1
ATOM 653 C CA . GLU A 1 85 ? -1.110 7.674 -16.831 1.00 94.88 85 GLU A CA 1
ATOM 654 C C . GLU A 1 85 ? 0.371 7.624 -17.220 1.00 94.88 85 GLU A C 1
ATOM 656 O O . GLU A 1 85 ? 1.256 7.862 -16.395 1.00 94.88 85 GLU A O 1
ATOM 661 N N . LEU A 1 86 ? 0.648 7.306 -18.486 1.00 90.31 86 LEU A N 1
ATOM 662 C CA . LEU A 1 86 ? 1.995 7.325 -19.053 1.00 90.31 86 LEU A CA 1
ATOM 663 C C . LEU A 1 86 ? 2.148 8.566 -19.925 1.00 90.31 86 LEU A C 1
ATOM 665 O O . LEU A 1 86 ? 1.440 8.716 -20.921 1.00 90.31 86 LEU A O 1
ATOM 669 N N . VAL A 1 87 ? 3.100 9.426 -19.579 1.00 90.38 87 VAL A N 1
ATOM 670 C CA . VAL A 1 87 ? 3.379 10.656 -20.322 1.00 90.38 87 VAL A CA 1
ATOM 671 C C . VAL A 1 87 ? 4.787 10.580 -20.880 1.00 90.38 87 VAL A C 1
ATOM 673 O O . VAL A 1 87 ? 5.764 10.579 -20.133 1.00 90.38 87 VAL A O 1
ATOM 676 N N . PHE A 1 88 ? 4.891 10.547 -22.203 1.00 86.88 88 PHE A N 1
ATOM 677 C CA . PHE A 1 88 ? 6.169 10.615 -22.898 1.00 86.88 88 PHE A CA 1
A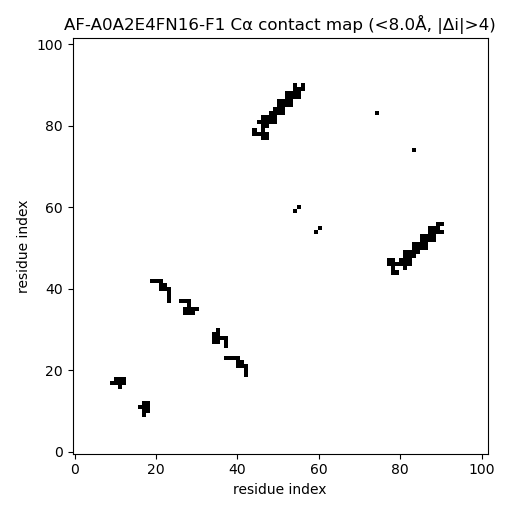TOM 678 C C . PHE A 1 88 ? 6.515 12.071 -23.185 1.00 86.88 88 PHE A C 1
ATOM 680 O O . PHE A 1 88 ? 5.683 12.828 -23.689 1.00 86.88 88 PHE A O 1
ATOM 687 N N . PHE A 1 89 ? 7.742 12.469 -22.868 1.00 85.88 89 PHE A N 1
ATOM 688 C CA . PHE A 1 89 ? 8.241 13.808 -23.144 1.00 85.88 89 PHE A CA 1
ATOM 689 C C . PHE A 1 89 ? 9.637 13.739 -23.756 1.00 85.88 89 PHE A C 1
ATOM 691 O O . PHE A 1 89 ? 10.466 12.937 -23.345 1.00 85.88 89 PHE A O 1
ATOM 698 N N . ALA A 1 90 ? 9.927 14.615 -24.712 1.00 78.75 90 ALA A N 1
ATOM 699 C CA . ALA A 1 90 ? 11.269 14.793 -25.248 1.00 78.75 90 ALA A CA 1
ATOM 700 C C . ALA A 1 90 ? 11.705 16.234 -24.986 1.00 78.75 90 ALA A C 1
ATOM 702 O O . ALA A 1 90 ? 11.014 17.182 -25.367 1.00 78.75 90 ALA A O 1
ATOM 703 N N . ALA A 1 91 ? 12.845 16.417 -24.321 1.00 68.44 91 ALA A N 1
ATOM 704 C CA . ALA A 1 91 ? 13.424 17.744 -24.182 1.00 68.44 91 ALA A CA 1
ATOM 705 C C . ALA A 1 91 ? 13.990 18.186 -25.539 1.00 68.44 91 ALA A C 1
ATOM 707 O O . ALA A 1 91 ? 14.908 17.567 -26.078 1.00 68.44 91 ALA A O 1
ATOM 708 N N . VAL A 1 92 ? 13.468 19.282 -26.088 1.00 65.44 92 VAL A N 1
ATOM 709 C CA . VAL A 1 92 ? 14.056 19.914 -27.271 1.00 65.44 92 VAL A CA 1
ATOM 710 C C . VAL A 1 92 ? 15.344 20.615 -26.834 1.00 65.44 92 VAL A C 1
ATOM 712 O O . VAL A 1 92 ? 15.310 21.603 -26.103 1.00 65.44 92 VAL A O 1
ATOM 715 N N . GLY A 1 93 ? 16.499 20.088 -27.246 1.00 58.78 93 GLY A N 1
ATOM 716 C CA . GLY A 1 93 ? 17.789 20.725 -26.981 1.00 58.78 93 GLY A CA 1
ATOM 717 C C . GLY A 1 93 ? 17.914 22.090 -27.684 1.00 58.78 93 GLY A C 1
ATOM 718 O O . GLY A 1 93 ? 17.286 22.306 -28.724 1.00 58.78 93 GLY A O 1
ATOM 719 N N . PRO A 1 94 ? 18.769 23.007 -27.189 1.00 56.59 94 PRO A N 1
ATOM 720 C CA . PRO A 1 94 ? 18.911 24.363 -27.739 1.00 56.59 94 PRO A CA 1
ATOM 721 C C . PRO A 1 94 ? 19.327 24.406 -29.222 1.00 56.59 94 PRO A C 1
ATOM 723 O O . PRO A 1 94 ? 19.101 25.410 -29.890 1.00 56.59 94 PRO A O 1
ATOM 726 N N . ALA A 1 95 ? 19.881 23.317 -29.766 1.00 54.03 95 ALA A N 1
ATOM 727 C CA . ALA A 1 95 ? 20.255 23.211 -31.177 1.00 54.03 95 ALA A CA 1
ATOM 728 C C . ALA A 1 95 ? 19.056 23.139 -32.146 1.00 54.03 95 ALA A C 1
ATOM 730 O O . ALA A 1 95 ? 19.217 23.418 -33.330 1.00 54.03 95 ALA A O 1
ATOM 731 N N . SER A 1 96 ? 17.855 22.791 -31.671 1.00 51.81 96 SER A N 1
ATOM 732 C CA . SER A 1 96 ? 16.682 22.624 -32.544 1.00 51.81 96 SER A CA 1
ATOM 733 C C . SER A 1 96 ? 15.881 23.916 -32.764 1.00 51.81 96 SER A C 1
ATOM 735 O O . SER A 1 96 ? 14.952 23.923 -33.568 1.00 51.81 96 SER A O 1
ATOM 737 N N . LEU A 1 97 ? 16.231 25.014 -32.081 1.00 48.47 97 LEU A N 1
ATOM 738 C CA . LEU A 1 97 ? 15.585 26.323 -32.257 1.00 48.47 97 LEU A CA 1
ATOM 739 C C . LEU A 1 97 ? 16.194 27.145 -33.403 1.00 48.47 97 LEU A C 1
ATOM 741 O O . LEU A 1 97 ? 15.564 28.080 -33.890 1.00 48.47 97 LEU A O 1
ATOM 745 N N . SER A 1 98 ? 17.384 26.780 -33.887 1.00 47.38 98 SER A N 1
ATOM 746 C CA . SER A 1 98 ? 18.051 27.473 -34.999 1.00 47.38 98 SER A CA 1
ATOM 747 C C . SER A 1 98 ? 17.403 27.224 -36.369 1.00 47.38 98 SER A C 1
ATOM 749 O O . SER A 1 98 ? 17.772 27.886 -37.331 1.00 47.38 98 SER A O 1
ATOM 751 N N . GLY A 1 99 ? 16.448 26.292 -36.469 1.00 49.69 99 GLY A N 1
ATOM 752 C CA . GLY A 1 99 ? 15.728 25.975 -37.709 1.00 49.69 99 GLY A CA 1
ATOM 753 C C . GLY A 1 99 ? 14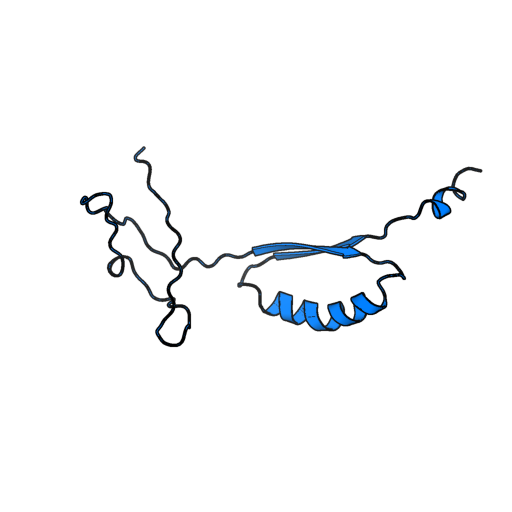.330 26.589 -37.833 1.00 49.69 99 GLY A C 1
ATOM 754 O O . GLY A 1 99 ? 13.668 26.346 -38.834 1.00 49.69 99 GLY A O 1
ATOM 755 N N . LEU A 1 100 ? 13.858 27.344 -36.831 1.00 46.75 100 LEU A N 1
ATOM 756 C CA . LEU A 1 100 ? 12.473 27.846 -36.775 1.00 46.75 100 LEU A CA 1
ATOM 757 C C . LEU A 1 100 ? 12.346 29.373 -36.869 1.00 46.75 100 LEU A C 1
ATOM 759 O O . LEU A 1 100 ? 11.260 29.915 -36.690 1.00 46.75 100 LEU A O 1
ATOM 763 N N . VAL A 1 101 ? 13.440 30.060 -37.198 1.00 44.62 101 VAL A N 1
ATOM 76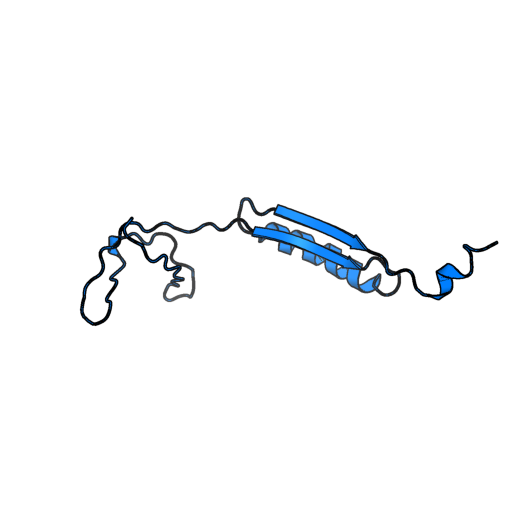4 C CA . VAL A 1 101 ? 13.417 31.461 -37.625 1.00 44.62 101 VAL A CA 1
ATOM 765 C C . VAL A 1 101 ? 14.083 31.528 -38.995 1.00 44.62 101 VAL A C 1
ATOM 767 O O . VAL A 1 101 ? 15.307 31.541 -39.106 1.00 44.62 101 VAL A O 1
ATOM 770 N N . THR A 1 102 ? 13.268 31.506 -40.045 1.00 44.44 102 THR A N 1
ATOM 771 C CA . THR A 1 102 ? 13.599 32.090 -41.351 1.00 44.44 102 THR A CA 1
ATOM 772 C C . THR A 1 102 ? 12.518 33.104 -41.672 1.00 44.44 102 THR A C 1
ATOM 774 O O . THR A 1 102 ? 11.341 32.793 -41.383 1.00 44.44 102 THR A O 1
#

Foldseek 3Di:
DDDDDDDDDWDADPVRHTDQPDWPVNDWDDDPNDTDDDPGDHRDQDAAEEEAEAEDDPVCPVVVVVCVVVVVVVVVPGTPPHHYHYHYDYDDDPVVVVPVDD

Nearest PDB structures (foldseek):
  6ywy-assembly1_4  TM=4.500E-01  e=2.346E+00  Neurospora crassa
  6lo8-assembly1_B  TM=5.575E-01  e=8.177E+00  Saccharomyces cerevisiae S288C
  3siw-assembly1_A  TM=3.740E-01  e=9.325E+00  Bradyrhizobium sp. WM9
  6mm9-assembly1_A  TM=3.924E-01  e=9.325E+00  Rattus norvegicus

Secondary structure (DSSP, 8-state):
-PPPPP-----B-TTS-B-----GGG--EEETTEEE------------EEEEEEE-SGGGHHHHHHHHHHHHHHHHTSPTT-EEEEEEE----GGGSTTS--

pLDDT: mean 83.79, std 13.66, range [44.44, 97.0]

Solvent-accessible surface area (backbone atoms only — not comparable to full-atom values): 7009 Å² total; per-residue (Å²): 134,84,88,78,86,87,81,90,85,88,52,60,48,98,88,66,49,76,63,78,81,71,45,56,88,78,60,84,49,72,62,92,88,41,77,53,84,80,89,76,58,74,75,82,82,68,49,46,82,46,76,47,79,40,72,64,41,84,92,36,54,74,55,51,58,53,42,70,68,46,47,60,61,53,61,74,66,50,48,75,84,45,45,78,47,81,44,78,43,62,86,82,55,82,79,69,60,74,78,76,72,128

Mean predicted aligned error: 11.19 Å